Protein AF-A0A943WS03-F1 (afdb_monomer_lite)

Sequence (83 aa):
MLTEDAGLDALSPESTPADCLPTDVWDRVVYDPHLGGITSFTFLRSPARMCASVRFMLEGGHPHNVVNWLSSATLKHRVRTPG

Foldseek 3Di:
DDLAAEEELDDPPAPDDPVPDDPVRPVRYHYHRNCPQPDPVNVVPVVVLVVVCVVCVVVVHHRPDDPDDDPPVVVVVVPPDDD

Secondary structure (DSSP, 8-state):
-----EEES--SSTT--GGGS-GGGTTTEEE-SS-TT--HHHHHHHHHHHHHHHHHHHTT---TT-SSPPPHHHHTTT-----

pLDDT: mean 82.34, std 17.0, range [43.88, 96.88]

Radius of gyration: 21.22 Å; chains: 1; bounding box: 37×31×67 Å

Structure (mmCIF, N/CA/C/O 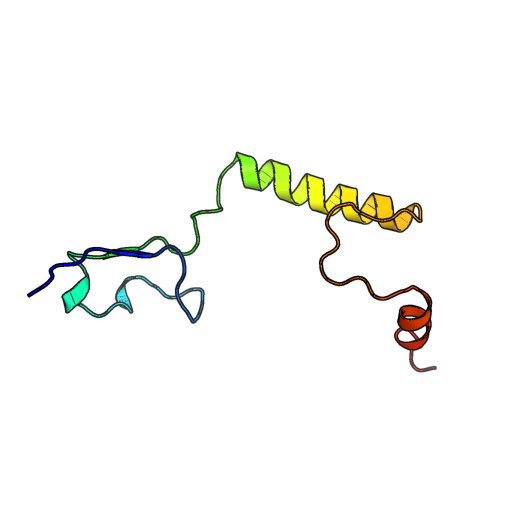backbone):
data_AF-A0A943WS03-F1
#
_entry.id   AF-A0A943WS03-F1
#
loop_
_atom_site.group_PDB
_atom_site.id
_atom_site.type_symbol
_atom_site.label_atom_id
_atom_site.label_alt_id
_atom_site.label_comp_id
_atom_site.label_asym_id
_atom_site.label_entity_id
_atom_site.label_seq_id
_atom_site.pdbx_PDB_ins_code
_atom_site.Cartn_x
_atom_site.Cartn_y
_atom_site.Cartn_z
_atom_site.occupancy
_atom_site.B_iso_or_equiv
_atom_site.auth_seq_id
_atom_site.auth_comp_id
_atom_site.auth_asym_id
_atom_site.auth_atom_id
_atom_site.pdbx_PDB_model_num
ATOM 1 N N . MET A 1 1 ? 7.815 -12.761 -33.583 1.00 43.88 1 MET A N 1
ATOM 2 C CA . MET A 1 1 ? 8.378 -12.605 -32.227 1.00 43.88 1 MET A CA 1
ATOM 3 C C . MET A 1 1 ? 7.480 -11.606 -31.531 1.00 43.88 1 MET A C 1
ATOM 5 O O . MET A 1 1 ? 7.347 -10.511 -32.056 1.00 43.88 1 MET A O 1
ATOM 9 N N . LEU A 1 2 ? 6.747 -12.026 -30.501 1.00 50.03 2 LEU A N 1
ATOM 10 C CA . LEU A 1 2 ? 5.778 -11.161 -29.829 1.00 50.03 2 LEU A CA 1
ATOM 11 C C . LEU A 1 2 ? 6.542 -10.120 -29.001 1.00 50.03 2 LEU A C 1
ATOM 13 O O . LEU A 1 2 ? 7.356 -10.470 -28.149 1.00 50.03 2 LEU A O 1
ATOM 17 N N . THR A 1 3 ? 6.358 -8.859 -29.366 1.00 56.38 3 THR A N 1
ATOM 18 C CA . THR A 1 3 ? 6.846 -7.663 -28.681 1.00 56.38 3 THR A CA 1
ATOM 19 C C . THR A 1 3 ? 5.766 -7.248 -27.696 1.00 56.38 3 THR A C 1
ATOM 21 O O . THR A 1 3 ? 4.860 -6.509 -28.067 1.00 56.38 3 THR A O 1
ATOM 24 N N . GLU A 1 4 ? 5.806 -7.792 -26.488 1.00 79.25 4 GLU A N 1
ATOM 25 C CA . GLU A 1 4 ? 4.841 -7.431 -25.453 1.00 79.25 4 GLU A CA 1
ATOM 26 C C . GLU A 1 4 ? 5.481 -6.399 -24.5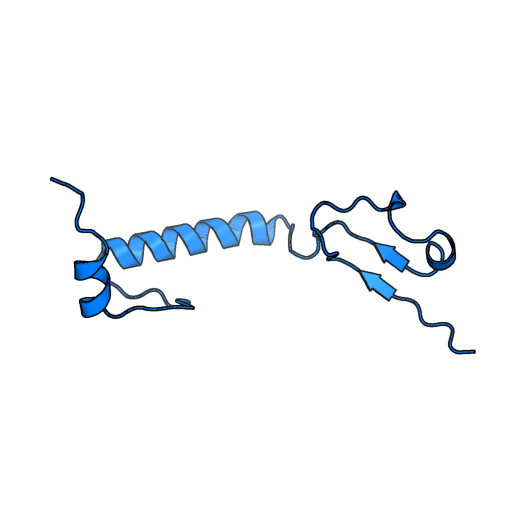22 1.00 79.25 4 GLU A C 1
ATOM 28 O O . GLU A 1 4 ? 6.587 -6.616 -24.017 1.00 79.25 4 GLU A O 1
ATOM 33 N N . ASP A 1 5 ? 4.787 -5.283 -24.324 1.00 90.56 5 ASP A N 1
ATOM 34 C CA . ASP A 1 5 ? 5.133 -4.253 -23.346 1.00 90.56 5 ASP A CA 1
ATOM 35 C C . ASP A 1 5 ? 4.458 -4.567 -22.000 1.00 90.56 5 ASP A C 1
ATOM 37 O O . ASP A 1 5 ? 3.435 -5.258 -21.947 1.00 90.56 5 ASP A O 1
ATOM 41 N N . ALA A 1 6 ? 5.008 -4.055 -20.897 1.00 92.94 6 ALA A N 1
ATOM 42 C CA . ALA A 1 6 ? 4.459 -4.281 -19.559 1.00 92.94 6 ALA A CA 1
ATOM 43 C C . ALA A 1 6 ? 4.477 -3.023 -18.681 1.00 92.94 6 ALA A C 1
ATOM 45 O O . ALA A 1 6 ? 5.358 -2.172 -18.779 1.00 92.94 6 ALA A O 1
ATOM 46 N N . GLY A 1 7 ? 3.502 -2.938 -17.776 1.00 93.38 7 GLY A N 1
ATOM 47 C CA . GLY A 1 7 ? 3.483 -1.982 -16.671 1.00 93.38 7 GLY A CA 1
ATOM 48 C C . GLY A 1 7 ? 3.589 -2.732 -15.349 1.00 93.38 7 GLY A C 1
ATOM 49 O O . GLY A 1 7 ? 2.776 -3.620 -15.088 1.00 93.38 7 GLY A O 1
ATOM 50 N N . LEU A 1 8 ? 4.584 -2.397 -14.532 1.00 92.75 8 LEU A N 1
ATOM 51 C CA . LEU A 1 8 ? 4.843 -3.038 -13.246 1.00 92.75 8 LEU A CA 1
ATOM 52 C C . LEU A 1 8 ? 4.746 -1.994 -12.134 1.00 92.75 8 LEU A C 1
ATOM 54 O O . LEU A 1 8 ? 5.508 -1.037 -12.127 1.00 92.75 8 LEU A O 1
ATOM 58 N N . ASP A 1 9 ? 3.826 -2.204 -11.196 1.00 93.75 9 ASP A N 1
ATOM 59 C CA . ASP A 1 9 ? 3.739 -1.421 -9.952 1.00 93.75 9 ASP A CA 1
ATOM 60 C C . ASP A 1 9 ? 4.367 -2.171 -8.764 1.00 93.75 9 ASP A C 1
ATOM 62 O O . ASP A 1 9 ? 4.691 -1.589 -7.743 1.00 93.75 9 ASP A O 1
ATOM 66 N N . ALA A 1 10 ? 4.549 -3.487 -8.877 1.00 92.19 10 ALA A N 1
ATOM 67 C CA . ALA A 1 10 ? 5.079 -4.306 -7.796 1.00 92.19 10 ALA A CA 1
ATOM 68 C C . ALA A 1 10 ? 6.146 -5.264 -8.319 1.00 92.19 10 ALA A C 1
ATOM 70 O O . ALA A 1 10 ? 5.971 -5.912 -9.356 1.00 92.19 10 ALA A O 1
ATOM 71 N N . LEU A 1 11 ? 7.232 -5.382 -7.558 1.00 91.19 11 LEU A N 1
ATOM 72 C CA . LEU A 1 11 ? 8.313 -6.336 -7.781 1.00 91.19 11 LEU A CA 1
ATOM 73 C C . LEU A 1 11 ? 8.586 -7.104 -6.490 1.00 91.19 11 LEU A C 1
ATOM 75 O O . LEU A 1 11 ? 8.388 -6.604 -5.387 1.00 91.19 11 LEU A O 1
ATOM 79 N N . SER A 1 12 ? 9.062 -8.339 -6.635 1.00 90.00 12 SER A N 1
ATOM 80 C CA . SER A 1 12 ? 9.535 -9.134 -5.506 1.00 90.00 12 SER A CA 1
ATOM 81 C C . SER A 1 12 ? 11.047 -9.328 -5.625 1.00 90.00 12 SER A C 1
ATOM 83 O O . SER A 1 12 ? 11.488 -9.901 -6.623 1.00 90.00 12 SER A O 1
ATOM 85 N N . PRO A 1 13 ? 11.840 -8.944 -4.612 1.00 90.31 13 PRO A N 1
ATOM 86 C CA . PRO A 1 13 ? 11.427 -8.332 -3.344 1.00 90.31 13 PRO A CA 1
ATOM 87 C C . PRO A 1 13 ? 10.953 -6.875 -3.490 1.00 90.31 13 PRO A C 1
ATOM 89 O O . PRO A 1 13 ? 11.279 -6.197 -4.457 1.00 90.31 13 PRO A O 1
ATOM 92 N N . GLU A 1 14 ? 10.209 -6.385 -2.500 1.00 88.69 14 GLU A N 1
ATOM 93 C CA . GLU A 1 14 ? 9.779 -4.984 -2.469 1.00 88.69 14 GLU A CA 1
ATOM 94 C C . GLU A 1 14 ? 10.886 -4.038 -1.993 1.00 88.69 14 GLU A C 1
ATOM 96 O O . GLU A 1 14 ? 11.784 -4.423 -1.240 1.00 88.69 14 GLU A O 1
ATOM 101 N N . SER A 1 15 ? 10.763 -2.777 -2.419 1.00 84.56 15 SER A N 1
ATOM 102 C CA . SER A 1 15 ? 11.812 -1.735 -2.480 1.00 84.56 15 SER A CA 1
ATOM 103 C C . SER A 1 15 ? 12.861 -1.931 -3.583 1.00 84.56 15 SER A C 1
ATOM 105 O O . SER A 1 15 ? 13.948 -1.360 -3.495 1.00 84.56 15 SER A O 1
ATOM 107 N N . THR A 1 16 ? 12.557 -2.719 -4.620 1.00 87.75 16 THR A N 1
ATOM 108 C CA . THR A 1 16 ? 13.472 -2.934 -5.753 1.00 87.75 16 THR A CA 1
ATOM 109 C C . THR A 1 16 ? 13.622 -1.649 -6.580 1.00 87.75 16 THR A C 1
ATOM 111 O O . THR A 1 16 ? 12.627 -1.130 -7.086 1.00 87.75 16 THR A O 1
ATOM 114 N N . PRO A 1 17 ? 14.836 -1.101 -6.747 1.00 85.94 17 PRO A N 1
ATOM 115 C CA . PRO A 1 17 ? 15.049 0.051 -7.618 1.00 85.94 17 PRO A CA 1
ATOM 116 C C . PRO A 1 17 ? 14.915 -0.314 -9.107 1.00 85.94 17 PRO A C 1
ATOM 118 O O . PRO A 1 17 ? 15.101 -1.463 -9.503 1.00 85.94 17 PRO A O 1
ATOM 121 N N . ALA A 1 18 ? 14.618 0.678 -9.951 1.00 84.62 18 ALA A N 1
ATOM 122 C CA . ALA A 1 18 ? 14.403 0.474 -11.389 1.00 84.62 18 ALA A CA 1
ATOM 123 C C . ALA A 1 18 ? 15.639 -0.083 -12.125 1.00 84.62 18 ALA A C 1
ATOM 125 O O . ALA A 1 18 ? 15.503 -0.847 -13.076 1.00 84.62 18 ALA A O 1
ATOM 126 N N . ASP A 1 19 ? 16.845 0.272 -11.670 1.00 86.56 19 ASP A N 1
ATOM 127 C CA . ASP A 1 19 ? 18.120 -0.167 -12.255 1.00 86.56 19 ASP A CA 1
ATOM 128 C C . ASP A 1 19 ? 18.426 -1.658 -12.028 1.00 86.56 19 ASP A C 1
ATOM 130 O O . ASP A 1 19 ? 19.345 -2.203 -12.639 1.00 86.56 19 ASP A O 1
ATOM 134 N N . CYS A 1 20 ? 17.629 -2.335 -11.198 1.00 88.38 20 CYS A N 1
ATOM 135 C CA . CYS A 1 20 ? 17.686 -3.778 -10.998 1.00 88.38 20 CYS A CA 1
ATOM 136 C C . CYS A 1 20 ? 16.919 -4.560 -12.079 1.00 88.38 20 CYS A C 1
ATOM 138 O O . CYS A 1 20 ? 17.015 -5.789 -12.120 1.00 88.38 20 CYS A O 1
ATOM 140 N N . LEU A 1 21 ? 16.161 -3.883 -12.952 1.00 89.50 21 LEU A N 1
ATOM 141 C CA . LEU A 1 21 ? 15.550 -4.515 -14.120 1.00 89.50 21 LEU A CA 1
ATOM 142 C C . LEU A 1 21 ? 16.624 -4.850 -15.169 1.00 89.50 21 LEU A C 1
ATOM 144 O O . LEU A 1 21 ? 17.515 -4.031 -15.408 1.00 89.50 21 LEU A O 1
ATOM 148 N N . PRO A 1 22 ? 16.529 -6.007 -15.850 1.00 91.44 22 PRO A N 1
ATOM 149 C CA . PRO A 1 22 ? 17.376 -6.317 -16.996 1.00 91.44 22 PRO A CA 1
ATOM 150 C C . PRO A 1 22 ? 17.336 -5.200 -18.049 1.00 91.44 22 PRO A C 1
ATOM 152 O O . PRO A 1 22 ? 16.271 -4.689 -18.394 1.00 91.44 22 PRO A O 1
ATOM 155 N N . THR A 1 23 ? 18.496 -4.796 -18.562 1.00 91.88 23 THR A N 1
ATOM 156 C CA . THR A 1 23 ? 18.595 -3.650 -19.483 1.00 91.88 23 THR A CA 1
ATOM 157 C C . THR A 1 23 ? 17.891 -3.882 -20.818 1.00 91.88 23 THR A C 1
ATOM 159 O O . THR A 1 23 ? 17.475 -2.927 -21.467 1.00 91.88 23 THR A O 1
ATOM 162 N N . ASP A 1 24 ? 17.706 -5.139 -21.222 1.00 91.69 24 ASP A N 1
ATOM 163 C CA . ASP A 1 24 ? 17.010 -5.528 -22.450 1.00 91.69 24 ASP A CA 1
ATOM 164 C C . ASP A 1 24 ? 15.494 -5.268 -22.410 1.00 91.69 24 ASP A C 1
ATOM 166 O O . ASP A 1 24 ? 14.843 -5.329 -23.457 1.00 91.69 24 ASP A O 1
ATOM 170 N N . VAL A 1 25 ? 14.934 -4.935 -21.239 1.00 90.75 25 VAL A N 1
ATOM 171 C CA . VAL A 1 25 ? 13.505 -4.614 -21.079 1.00 90.75 25 VAL A CA 1
ATOM 172 C C . VAL A 1 25 ? 13.217 -3.144 -20.770 1.00 90.75 25 VAL A C 1
ATOM 174 O O . VAL A 1 25 ? 12.049 -2.768 -20.711 1.00 90.75 25 VAL A O 1
ATOM 177 N N . TRP A 1 26 ? 14.238 -2.296 -20.604 1.00 90.56 26 TRP A N 1
ATOM 178 C CA . TRP A 1 26 ? 14.057 -0.901 -20.166 1.00 90.56 26 TRP A CA 1
ATOM 179 C C . TRP A 1 26 ? 13.165 -0.072 -21.100 1.00 90.56 26 TRP A C 1
ATOM 181 O O . TRP A 1 26 ? 12.367 0.726 -20.624 1.00 90.56 26 TRP A O 1
ATOM 191 N N . ASP A 1 27 ? 13.231 -0.311 -22.412 1.00 92.31 27 ASP A N 1
ATOM 192 C CA . ASP A 1 27 ? 12.407 0.405 -23.400 1.00 92.31 27 ASP A CA 1
ATOM 193 C C . ASP A 1 27 ? 10.977 -0.154 -23.539 1.00 92.31 27 ASP A C 1
ATOM 195 O O . ASP A 1 27 ? 10.182 0.366 -24.319 1.00 92.31 27 ASP A O 1
ATOM 199 N N . ARG A 1 28 ? 10.648 -1.237 -22.823 1.00 91.88 28 ARG A N 1
ATOM 200 C CA . ARG A 1 28 ? 9.370 -1.970 -22.937 1.00 91.88 28 ARG A CA 1
ATOM 201 C C . ARG A 1 28 ? 8.592 -2.050 -21.630 1.00 91.88 28 ARG A C 1
ATOM 203 O O . ARG A 1 28 ? 7.460 -2.532 -21.607 1.00 91.88 28 ARG A O 1
ATOM 210 N N . VAL A 1 29 ? 9.207 -1.623 -20.530 1.00 92.62 29 VAL A N 1
ATOM 211 C CA . VAL A 1 29 ? 8.637 -1.728 -19.191 1.00 92.62 29 VAL A CA 1
ATOM 212 C C . VAL A 1 29 ? 8.495 -0.345 -18.587 1.00 92.62 29 VAL A C 1
ATOM 214 O O . VAL A 1 29 ? 9.477 0.357 -18.361 1.00 92.62 29 VAL A O 1
ATOM 217 N N . VAL A 1 30 ? 7.260 0.020 -18.260 1.00 93.12 30 VAL A N 1
ATOM 218 C CA . VAL A 1 30 ? 6.990 1.136 -17.353 1.00 93.12 30 VAL A CA 1
ATOM 219 C C . VAL A 1 30 ? 6.997 0.581 -15.937 1.00 93.12 30 VAL A C 1
ATOM 221 O O . VAL A 1 30 ? 6.213 -0.312 -15.619 1.00 93.12 30 VAL A O 1
ATOM 224 N N . TYR A 1 31 ? 7.886 1.099 -15.096 1.00 92.62 31 TYR A N 1
ATOM 225 C CA . TYR A 1 31 ? 8.000 0.693 -13.701 1.00 92.62 31 TYR A CA 1
ATOM 226 C C . TYR A 1 31 ? 7.644 1.845 -12.762 1.00 92.62 31 TYR A C 1
ATOM 228 O O . TYR A 1 31 ? 8.181 2.946 -12.891 1.00 92.62 31 TYR A O 1
ATOM 236 N N . ASP A 1 32 ? 6.760 1.558 -11.814 1.00 92.50 32 ASP A N 1
ATOM 237 C CA . ASP A 1 32 ? 6.375 2.427 -10.710 1.00 92.50 32 ASP A CA 1
ATOM 238 C C . ASP A 1 32 ? 6.678 1.693 -9.389 1.00 92.50 32 ASP A C 1
ATOM 240 O O . ASP A 1 32 ? 6.256 0.547 -9.235 1.00 92.50 32 ASP A O 1
ATOM 244 N N . PRO A 1 33 ? 7.454 2.262 -8.447 1.00 91.06 33 PRO A N 1
ATOM 245 C CA . PRO A 1 33 ? 7.842 1.557 -7.226 1.00 91.06 3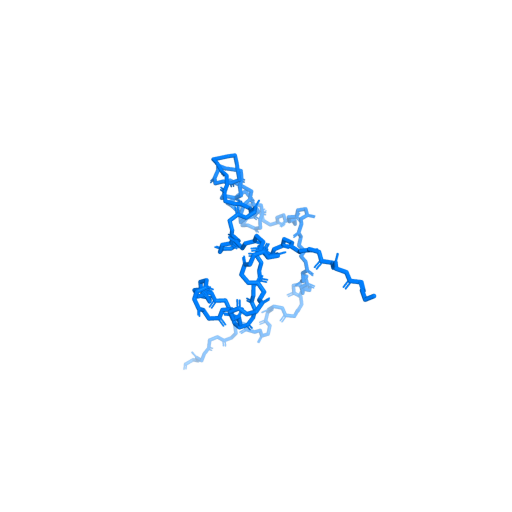3 PRO A CA 1
ATOM 246 C C . PRO A 1 33 ? 6.712 1.536 -6.183 1.00 91.06 33 PRO A C 1
ATOM 248 O O . PRO A 1 33 ? 6.778 2.232 -5.166 1.00 91.06 33 PRO A O 1
ATOM 251 N N . HIS A 1 34 ? 5.690 0.710 -6.413 1.00 93.12 34 HIS A N 1
ATOM 252 C CA . HIS A 1 34 ? 4.554 0.477 -5.514 1.00 93.12 34 HIS A CA 1
ATOM 253 C C . HIS A 1 34 ? 3.761 1.751 -5.199 1.00 93.12 34 HIS A C 1
ATOM 255 O O . HIS A 1 34 ? 3.380 2.005 -4.049 1.00 93.12 34 HIS A O 1
ATOM 261 N N . LEU A 1 35 ? 3.508 2.585 -6.210 1.00 92.00 35 LEU A N 1
ATOM 262 C CA . LEU A 1 35 ? 2.769 3.840 -6.046 1.00 92.00 35 LEU A CA 1
ATOM 263 C C . LEU A 1 35 ? 1.320 3.761 -6.541 1.00 92.00 35 LEU A C 1
ATOM 265 O O . LEU A 1 35 ? 0.555 4.697 -6.293 1.00 92.00 35 LEU A O 1
ATOM 269 N N . GLY A 1 36 ? 0.871 2.644 -7.124 1.00 92.50 36 GLY A N 1
ATOM 270 C CA . GLY A 1 36 ? -0.489 2.494 -7.660 1.00 92.50 36 GLY A CA 1
ATOM 271 C C . GLY A 1 36 ? -1.603 2.770 -6.639 1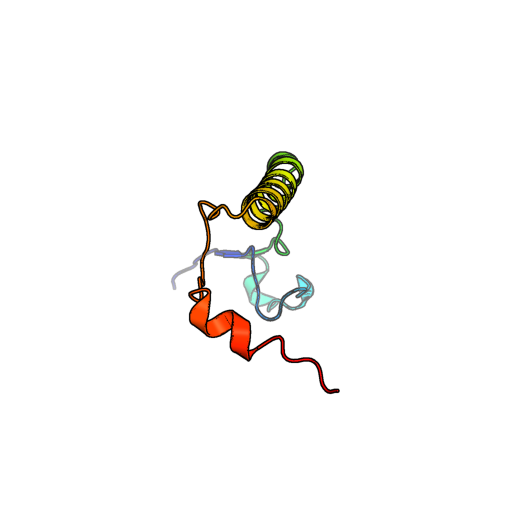.00 92.50 36 GLY A C 1
ATOM 272 O O . GLY A 1 36 ? -2.694 3.226 -6.988 1.00 92.50 36 GLY A O 1
ATOM 273 N N . GLY A 1 37 ? -1.325 2.556 -5.348 1.00 93.00 37 GLY A N 1
ATOM 274 C CA . GLY A 1 37 ? -2.217 2.881 -4.232 1.00 93.00 37 GLY A CA 1
ATOM 275 C C . GLY A 1 37 ? -1.896 4.183 -3.488 1.00 93.00 37 GLY A C 1
ATOM 276 O O . GLY A 1 37 ? -2.610 4.517 -2.540 1.00 93.00 37 GLY A O 1
ATOM 277 N N . ILE A 1 38 ? -0.848 4.917 -3.863 1.00 93.88 38 ILE A N 1
ATOM 278 C CA . ILE A 1 38 ? -0.293 6.075 -3.142 1.00 93.88 38 ILE A CA 1
ATOM 279 C C . ILE A 1 38 ? -0.882 7.364 -3.730 1.00 93.88 38 ILE A C 1
ATOM 281 O O . ILE A 1 38 ? -0.286 8.066 -4.537 1.00 93.88 38 ILE A O 1
ATOM 285 N N . THR A 1 39 ? -2.104 7.693 -3.307 1.00 95.94 39 THR A N 1
ATOM 286 C CA . THR A 1 39 ? -2.845 8.882 -3.761 1.00 95.94 39 THR A CA 1
ATOM 287 C C . THR A 1 39 ? -3.335 9.695 -2.566 1.00 95.94 39 THR A C 1
ATOM 289 O O . THR A 1 39 ? -3.662 9.130 -1.523 1.00 95.94 39 THR A O 1
ATOM 292 N N . SER A 1 40 ? -3.497 11.015 -2.698 1.00 96.88 40 SER A N 1
ATOM 293 C CA . SER A 1 40 ? -4.033 11.847 -1.603 1.00 96.88 40 SER A CA 1
ATOM 294 C C . SER A 1 40 ? -5.355 11.304 -1.040 1.00 96.88 40 SER A C 1
ATOM 296 O O . SER A 1 40 ? -5.587 11.331 0.167 1.00 96.88 40 SER A O 1
ATOM 298 N N . PHE A 1 41 ? -6.209 10.742 -1.900 1.00 96.62 41 PHE A N 1
ATOM 299 C CA . PHE A 1 41 ? -7.469 10.133 -1.485 1.00 96.62 41 PHE A CA 1
ATOM 300 C C . PHE A 1 41 ? -7.272 8.873 -0.628 1.00 96.62 41 PHE A C 1
ATOM 302 O O . PHE A 1 41 ? -7.922 8.725 0.410 1.00 96.62 41 PHE A O 1
ATOM 309 N N . THR A 1 42 ? -6.379 7.963 -1.026 1.00 95.94 42 THR A N 1
ATOM 310 C CA . THR A 1 42 ? -6.092 6.742 -0.257 1.00 95.94 42 THR A CA 1
ATOM 311 C C . THR A 1 42 ? -5.367 7.054 1.052 1.00 95.94 42 THR A C 1
ATOM 313 O O . THR A 1 42 ? -5.711 6.453 2.072 1.00 95.94 42 THR A O 1
ATOM 316 N N . PHE A 1 43 ? -4.478 8.053 1.077 1.00 94.50 43 PHE A N 1
ATOM 317 C CA . PHE A 1 43 ? -3.835 8.538 2.309 1.00 94.50 43 PHE A CA 1
ATOM 318 C C . PHE A 1 43 ? -4.824 9.122 3.320 1.00 94.50 43 PHE A C 1
ATOM 320 O O . PHE A 1 43 ? -4.610 8.992 4.521 1.00 94.50 43 PHE A O 1
ATOM 327 N N . LEU A 1 44 ? -5.928 9.721 2.870 1.00 95.44 44 LEU A N 1
ATOM 328 C CA . LEU A 1 44 ? -6.983 10.201 3.768 1.00 95.44 44 LEU A CA 1
ATOM 329 C C . LEU A 1 44 ? -7.920 9.069 4.209 1.00 95.44 44 LEU A C 1
ATOM 331 O O . LEU A 1 44 ? -8.263 8.942 5.387 1.00 95.44 44 LEU A O 1
ATOM 335 N N . ARG A 1 45 ? -8.355 8.227 3.267 1.00 95.94 45 ARG A N 1
ATOM 336 C CA . ARG A 1 45 ? -9.413 7.234 3.505 1.00 95.94 45 ARG A CA 1
ATOM 337 C C . ARG A 1 45 ? -8.929 6.007 4.271 1.00 95.94 45 ARG A C 1
ATOM 339 O O . ARG A 1 45 ? -9.666 5.506 5.124 1.00 95.94 45 ARG A O 1
ATOM 346 N N . SER A 1 46 ? -7.745 5.488 3.956 1.00 95.12 46 SER A N 1
ATOM 347 C CA . SER A 1 46 ? -7.262 4.228 4.533 1.00 95.12 46 SER A CA 1
ATOM 348 C C . SER A 1 46 ? -7.013 4.343 6.042 1.00 95.12 46 SER A C 1
ATOM 350 O O . SER A 1 46 ? -7.584 3.534 6.778 1.00 95.12 46 SER A O 1
ATOM 352 N N . PRO A 1 47 ? -6.302 5.369 6.560 1.00 95.62 47 PRO A N 1
ATOM 353 C CA . PRO A 1 47 ? -6.149 5.559 8.004 1.00 95.62 47 PRO A CA 1
ATOM 354 C C . PRO A 1 47 ? -7.481 5.758 8.724 1.00 95.62 47 PRO A C 1
ATOM 356 O O . PRO A 1 47 ? -7.715 5.141 9.761 1.00 95.62 47 PRO A O 1
ATOM 359 N N . ALA A 1 48 ? -8.401 6.540 8.149 1.00 95.38 48 ALA A N 1
ATOM 360 C CA . ALA A 1 48 ? -9.727 6.741 8.729 1.00 95.38 48 ALA A CA 1
ATOM 361 C C . ALA A 1 48 ? -10.493 5.415 8.889 1.00 95.38 48 ALA A C 1
ATOM 363 O O . ALA A 1 48 ? -11.078 5.154 9.942 1.00 95.38 48 ALA A O 1
ATOM 364 N N . ARG A 1 49 ? -10.448 4.542 7.873 1.00 94.50 49 ARG A N 1
ATOM 365 C CA . ARG A 1 49 ? -11.081 3.213 7.915 1.00 94.50 49 ARG A CA 1
ATOM 366 C C . ARG A 1 49 ? -10.425 2.267 8.912 1.00 94.50 49 ARG A C 1
ATOM 368 O O . ARG A 1 49 ? -11.139 1.534 9.599 1.00 94.50 49 ARG A O 1
ATOM 375 N N . MET A 1 50 ? -9.098 2.287 9.011 1.00 94.19 50 MET A N 1
ATOM 376 C CA . MET A 1 50 ? -8.369 1.492 10.003 1.00 94.19 50 MET A CA 1
ATOM 377 C C . MET A 1 50 ? -8.735 1.933 11.424 1.00 94.19 50 MET A C 1
ATOM 379 O O . MET A 1 50 ? -9.162 1.108 12.229 1.00 94.19 50 MET A O 1
ATOM 383 N N . CYS A 1 51 ? -8.694 3.238 11.705 1.00 95.00 51 CYS A N 1
ATOM 384 C CA . CYS A 1 51 ? -9.074 3.796 13.004 1.00 95.00 51 CYS A CA 1
ATOM 385 C C . CYS A 1 51 ? -10.533 3.494 13.372 1.00 95.00 51 CYS A C 1
ATOM 387 O O . CYS A 1 51 ? -10.813 3.114 14.507 1.00 95.00 51 CYS A O 1
ATOM 389 N N . ALA A 1 52 ? -11.466 3.625 12.424 1.00 93.75 52 ALA A N 1
ATOM 390 C CA . ALA A 1 52 ? -12.869 3.279 12.650 1.00 93.75 52 ALA A CA 1
ATOM 391 C C . ALA A 1 52 ? -13.050 1.787 12.973 1.00 93.75 52 ALA A C 1
ATOM 393 O O . ALA A 1 52 ? -13.794 1.446 13.888 1.00 93.75 52 ALA A O 1
ATOM 394 N N . SER A 1 53 ? -12.328 0.904 12.275 1.00 92.06 53 SER A N 1
ATOM 395 C CA . SER A 1 53 ? -12.366 -0.540 12.541 1.00 92.06 53 SER A CA 1
ATOM 396 C C . SER A 1 53 ? -11.857 -0.866 13.947 1.00 92.06 53 SER A C 1
ATOM 398 O O . SER A 1 53 ? -12.477 -1.655 14.653 1.00 92.06 53 SER A O 1
ATOM 400 N N . VAL A 1 54 ? -10.771 -0.220 14.387 1.00 92.06 54 VAL A N 1
ATOM 401 C CA . VAL A 1 54 ? -10.249 -0.367 15.756 1.00 92.06 54 VAL A CA 1
ATOM 402 C C . VAL A 1 54 ? -11.266 0.104 16.794 1.00 92.06 54 VAL A C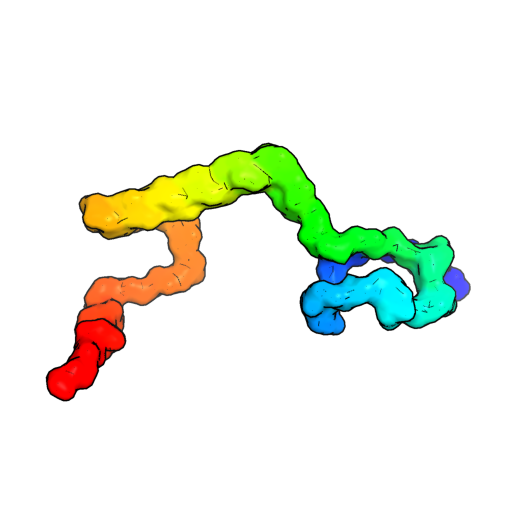 1
ATOM 404 O O . VAL A 1 54 ? -11.535 -0.627 17.742 1.00 92.06 54 VAL A O 1
ATOM 407 N N . ARG A 1 55 ? -11.879 1.279 16.602 1.00 93.25 55 ARG A N 1
ATOM 408 C CA . ARG A 1 55 ? -12.923 1.792 17.509 1.00 93.25 55 ARG A CA 1
ATOM 409 C C . ARG A 1 55 ? -14.095 0.823 17.637 1.00 93.25 55 ARG A C 1
ATOM 411 O O . ARG A 1 55 ? -14.479 0.493 18.752 1.00 93.25 55 ARG A O 1
ATOM 418 N N . PHE A 1 56 ? -14.583 0.293 16.517 1.00 90.31 56 PHE A N 1
ATOM 419 C CA . PHE A 1 56 ? -15.703 -0.647 16.522 1.00 90.31 56 PHE A CA 1
ATOM 420 C C . PHE A 1 56 ? -15.379 -1.934 17.292 1.00 90.31 56 PHE A C 1
ATOM 422 O O . PHE A 1 56 ? -16.218 -2.425 18.036 1.00 90.31 56 PHE A O 1
ATOM 429 N N . MET A 1 57 ? -14.146 -2.446 17.179 1.00 88.75 57 MET A N 1
ATOM 430 C CA . MET A 1 57 ? -13.699 -3.592 17.985 1.00 88.75 57 MET A CA 1
ATOM 431 C C . MET A 1 57 ? -13.642 -3.272 19.482 1.00 88.75 57 MET A C 1
ATOM 433 O O . MET A 1 57 ? -14.032 -4.106 20.295 1.00 88.75 57 MET A O 1
ATOM 437 N N . LEU A 1 58 ? -13.167 -2.080 19.856 1.00 89.31 58 LEU A N 1
ATOM 438 C CA . LEU A 1 58 ? -13.081 -1.656 21.260 1.00 89.31 58 LEU A CA 1
ATOM 439 C C . LEU A 1 58 ? -14.462 -1.481 21.907 1.00 89.31 58 LEU A C 1
ATOM 441 O O . LEU A 1 58 ? -14.615 -1.734 23.097 1.00 89.31 58 LEU A O 1
ATOM 445 N N . GLU A 1 59 ? -15.469 -1.110 21.119 1.00 93.75 59 GLU A N 1
ATOM 446 C CA . GLU A 1 59 ? -16.874 -1.017 21.538 1.00 93.75 59 GLU A CA 1
ATOM 447 C C . GLU A 1 59 ? -17.582 -2.389 21.579 1.00 93.75 59 GLU A C 1
ATOM 449 O O . GLU A 1 59 ? -18.773 -2.471 21.870 1.00 93.75 59 GLU A O 1
ATOM 454 N N . GLY A 1 60 ? -16.860 -3.483 21.306 1.00 88.06 60 GLY A N 1
ATOM 455 C CA . GLY A 1 60 ? -17.399 -4.847 21.289 1.00 88.06 60 GLY A CA 1
ATOM 456 C C . GLY A 1 60 ? -18.098 -5.232 19.982 1.00 88.06 60 GLY A C 1
ATOM 457 O O . GLY A 1 60 ? -18.706 -6.300 19.899 1.00 88.06 60 GLY A O 1
ATOM 458 N N . GLY A 1 61 ? -18.013 -4.383 18.959 1.00 86.94 61 GLY A N 1
ATOM 459 C CA . GLY A 1 61 ? -18.540 -4.630 17.624 1.00 86.94 61 GLY A CA 1
ATOM 460 C C . GLY A 1 61 ? -17.597 -5.441 16.725 1.00 86.94 61 GLY A C 1
ATOM 461 O O . GLY A 1 61 ? -16.417 -5.646 17.005 1.00 86.94 61 GLY A O 1
ATOM 462 N N . HIS A 1 62 ? -18.132 -5.888 15.588 1.00 83.81 62 HIS A N 1
ATOM 463 C CA . HIS A 1 62 ? -17.409 -6.607 14.536 1.00 83.81 62 HIS A CA 1
ATOM 464 C C . HIS A 1 62 ? -17.184 -5.745 13.271 1.00 83.81 62 HIS A C 1
ATOM 466 O O . HIS A 1 62 ? -18.149 -5.444 12.565 1.00 83.81 62 HIS A O 1
ATOM 472 N N . PRO A 1 63 ? -15.941 -5.358 12.921 1.00 86.88 63 PRO A N 1
ATOM 473 C CA . PRO A 1 63 ? -15.683 -4.537 11.737 1.00 86.88 63 PRO A CA 1
ATOM 474 C C . PRO A 1 63 ? -16.154 -5.200 10.440 1.00 86.88 63 PRO A C 1
ATOM 476 O O . PRO A 1 63 ? -16.137 -6.420 10.304 1.00 86.88 63 PRO A O 1
ATOM 479 N N . HIS A 1 64 ? -16.519 -4.399 9.441 1.00 83.62 64 HIS A N 1
ATOM 480 C CA . HIS A 1 64 ? -17.070 -4.926 8.187 1.00 83.62 64 HIS A CA 1
ATOM 481 C C . HIS A 1 64 ? -16.070 -5.721 7.328 1.00 83.62 64 HIS A C 1
ATOM 483 O O . HIS A 1 64 ? -16.489 -6.578 6.562 1.00 83.62 64 HIS A O 1
ATOM 489 N N . ASN A 1 65 ? -14.764 -5.447 7.439 1.00 85.38 65 ASN A N 1
ATOM 490 C CA . ASN A 1 65 ? -13.739 -5.972 6.523 1.00 85.38 65 ASN A CA 1
ATOM 491 C C . ASN A 1 65 ? -12.688 -6.835 7.241 1.00 85.38 65 ASN A C 1
ATOM 493 O O . ASN A 1 65 ? -11.487 -6.682 7.016 1.00 85.38 65 ASN A O 1
ATOM 497 N N . VAL A 1 66 ? -13.118 -7.705 8.157 1.00 86.38 66 VAL A N 1
ATOM 498 C CA . VAL A 1 66 ? -12.206 -8.630 8.842 1.00 86.38 66 VAL A CA 1
ATOM 499 C C . VAL A 1 66 ? -11.833 -9.775 7.901 1.00 86.38 66 VAL A C 1
ATOM 501 O O . VAL A 1 66 ? -12.694 -10.537 7.480 1.00 86.38 66 VAL A O 1
ATOM 504 N N . VAL A 1 67 ? -10.540 -9.916 7.604 1.00 86.12 67 VAL A N 1
ATOM 505 C CA . VAL A 1 67 ? -10.040 -10.921 6.648 1.00 86.12 67 VAL A CA 1
ATOM 506 C C . VAL A 1 67 ? -9.641 -12.253 7.288 1.00 86.12 67 VAL A C 1
ATOM 508 O O . VAL A 1 67 ? -9.545 -13.242 6.580 1.00 86.12 67 VAL A O 1
ATOM 511 N N . ASN A 1 68 ? -9.428 -12.300 8.611 1.00 80.56 68 ASN A N 1
ATOM 512 C CA . ASN A 1 68 ? -8.957 -13.493 9.333 1.00 80.56 68 ASN A CA 1
ATOM 513 C C . ASN A 1 68 ? -9.533 -13.576 10.762 1.00 80.56 68 ASN A C 1
ATOM 515 O O . ASN A 1 68 ? -8.788 -13.565 11.743 1.00 80.56 68 ASN A O 1
ATOM 519 N N . TRP A 1 69 ? -10.860 -13.606 10.916 1.00 70.38 69 TRP A N 1
ATOM 520 C CA . TRP A 1 69 ? -11.457 -13.655 12.255 1.00 70.38 69 TRP A CA 1
ATOM 521 C C . TRP A 1 69 ? -11.187 -14.995 12.948 1.00 70.38 69 TRP A C 1
ATOM 523 O O . TRP A 1 69 ? -11.569 -16.057 12.458 1.00 70.38 69 TRP A O 1
ATOM 533 N N . LEU A 1 70 ? -10.595 -14.932 14.139 1.00 63.62 70 LEU A N 1
ATOM 534 C CA . LEU A 1 70 ? -10.607 -16.031 15.095 1.00 63.62 70 LEU A CA 1
ATOM 535 C C . LEU A 1 70 ? -11.722 -15.756 16.098 1.00 63.62 70 LEU A C 1
ATOM 537 O O . LEU A 1 70 ? -11.767 -14.685 16.701 1.00 63.62 70 LEU A O 1
ATOM 541 N N . SER A 1 71 ? -12.615 -16.728 16.295 1.00 57.34 71 SER A N 1
ATOM 542 C CA . SER A 1 71 ? -13.648 -16.618 17.325 1.00 57.34 71 SER A CA 1
ATOM 543 C C . SER A 1 71 ? -13.019 -16.298 18.689 1.00 57.34 71 SER A C 1
ATOM 545 O O . SER A 1 71 ? -11.912 -16.741 19.010 1.00 57.34 71 SER A O 1
ATOM 547 N N . SER A 1 72 ? -13.733 -15.548 19.525 1.00 54.44 72 SER A N 1
ATOM 548 C CA . SER A 1 72 ? -13.286 -15.146 20.866 1.00 54.44 72 SER A CA 1
ATOM 549 C C . SER A 1 72 ? -12.942 -16.325 21.794 1.00 54.44 72 SER A C 1
ATOM 551 O O . SER A 1 72 ? -12.232 -16.131 22.782 1.00 54.44 72 SER A O 1
ATOM 553 N N . ALA A 1 73 ? -13.360 -17.554 21.468 1.00 52.34 73 ALA A N 1
ATOM 554 C CA . ALA A 1 73 ? -12.919 -18.774 22.147 1.00 52.34 73 ALA A CA 1
ATOM 555 C C . ALA A 1 73 ? -11.418 -19.066 21.934 1.00 52.34 73 ALA A C 1
ATOM 557 O O . ALA A 1 73 ? -10.746 -19.550 22.842 1.00 52.34 73 ALA A O 1
ATOM 558 N N . THR A 1 74 ? -10.868 -18.718 20.769 1.00 49.38 74 THR A N 1
ATOM 559 C CA . THR A 1 74 ? -9.466 -18.973 20.401 1.00 49.38 74 THR A CA 1
ATOM 560 C C . THR A 1 74 ? -8.522 -17.882 20.920 1.00 49.38 74 THR A C 1
ATOM 562 O O . THR A 1 74 ? -7.390 -18.174 21.303 1.00 49.38 74 THR A O 1
ATOM 565 N N . LEU A 1 75 ? -8.983 -16.626 21.002 1.00 48.81 75 LEU A N 1
ATOM 566 C CA . LEU A 1 75 ? -8.147 -15.497 21.439 1.00 48.81 75 LEU A CA 1
ATOM 567 C C . LEU A 1 75 ? -7.785 -15.562 22.936 1.00 48.81 75 LEU A C 1
ATOM 569 O O . LEU A 1 75 ? -6.672 -15.198 23.317 1.00 48.81 75 LEU A O 1
ATOM 573 N N . LYS A 1 76 ? -8.690 -16.088 23.781 1.00 47.03 76 LYS A N 1
ATOM 574 C CA . LYS A 1 76 ? -8.470 -16.235 25.235 1.00 47.03 76 LYS A CA 1
ATOM 575 C C . LYS A 1 76 ? -7.276 -17.132 25.584 1.00 47.03 76 LYS A C 1
ATOM 577 O O . LYS A 1 76 ? -6.673 -16.946 26.634 1.00 47.03 76 LYS A O 1
ATOM 582 N N . HIS A 1 77 ? -6.905 -18.068 24.708 1.00 46.38 77 HIS A N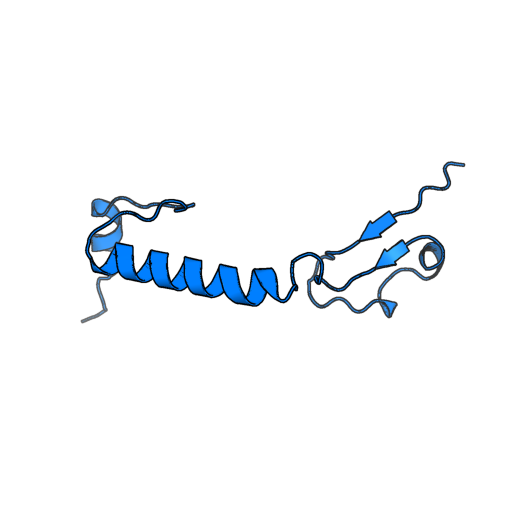 1
ATOM 583 C CA . HIS A 1 77 ? -5.750 -18.944 24.928 1.00 46.38 77 HIS A CA 1
ATOM 584 C C . HIS A 1 77 ? -4.406 -18.319 24.528 1.00 46.38 77 HIS A C 1
ATOM 586 O O . HIS A 1 77 ? -3.372 -18.789 24.995 1.00 46.38 77 HIS A O 1
ATOM 592 N N . ARG A 1 78 ? -4.392 -17.268 23.693 1.00 47.97 78 ARG A N 1
ATOM 593 C CA . ARG A 1 78 ? -3.147 -16.694 23.148 1.00 47.97 78 ARG A CA 1
ATOM 594 C C . ARG A 1 78 ? -2.593 -15.526 23.967 1.00 47.97 78 ARG A C 1
ATOM 596 O O . ARG A 1 78 ? -1.404 -15.250 23.884 1.00 47.97 78 ARG A O 1
ATOM 603 N N . VAL A 1 79 ? -3.429 -14.881 24.784 1.00 51.59 79 VAL A N 1
ATOM 604 C CA . VAL A 1 79 ? -3.038 -13.791 25.700 1.00 51.59 79 VAL A CA 1
ATOM 605 C C . VAL A 1 79 ? -2.968 -14.305 27.145 1.00 51.59 79 VAL A C 1
ATOM 607 O O . VAL A 1 79 ? -3.530 -13.719 28.064 1.00 51.59 79 VAL A O 1
ATOM 610 N N . ARG A 1 80 ? -2.299 -15.440 27.370 1.00 44.19 80 ARG A N 1
ATOM 611 C CA . ARG A 1 80 ? -1.700 -15.712 28.683 1.00 44.19 80 ARG A CA 1
ATOM 612 C C . ARG A 1 80 ? -0.280 -15.164 28.634 1.00 44.19 80 ARG A C 1
ATOM 614 O O . ARG A 1 80 ? 0.581 -15.747 27.983 1.00 44.19 80 ARG A O 1
ATOM 621 N N . THR A 1 81 ? -0.058 -14.025 29.277 1.00 44.97 81 THR A N 1
ATOM 622 C CA . THR A 1 81 ? 1.286 -13.567 29.640 1.00 44.97 81 THR A CA 1
ATOM 623 C C . THR A 1 81 ? 1.975 -14.625 30.514 1.00 44.97 81 THR A C 1
ATOM 625 O O . THR A 1 81 ? 1.282 -15.315 31.271 1.00 44.97 81 THR A O 1
ATOM 628 N N . PRO A 1 82 ? 3.312 -14.774 30.437 1.00 46.19 82 PRO A N 1
ATOM 629 C CA . PRO A 1 82 ? 4.053 -15.501 31.459 1.00 46.19 82 PRO A CA 1
ATOM 630 C C . PRO A 1 82 ? 3.827 -14.787 32.796 1.00 46.19 82 PRO A C 1
ATOM 632 O O . PRO A 1 82 ? 3.840 -13.554 32.837 1.00 46.19 82 PRO A O 1
ATOM 635 N N . GLY A 1 83 ? 3.532 -15.564 33.839 1.00 48.38 83 GLY A N 1
ATOM 636 C CA . GLY A 1 83 ? 3.549 -15.077 35.218 1.00 48.38 83 GLY A CA 1
ATOM 637 C C . GLY A 1 83 ? 4.961 -14.801 35.710 1.00 48.38 83 GLY A C 1
ATOM 638 O O . GLY A 1 83 ? 5.920 -15.212 35.016 1.00 48.38 83 GLY A O 1
#